Protein AF-A0A2S2R3N8-F1 (afdb_monomer_lite)

Structure (mmCIF, N/CA/C/O backbone):
data_AF-A0A2S2R3N8-F1
#
_entry.id   AF-A0A2S2R3N8-F1
#
loop_
_atom_site.group_PDB
_atom_site.id
_atom_site.type_symbol
_atom_site.label_atom_id
_atom_site.label_alt_id
_atom_site.label_comp_id
_atom_site.label_asym_id
_atom_site.label_entity_id
_atom_site.label_seq_id
_atom_site.pdbx_PDB_ins_code
_atom_site.Cartn_x
_atom_site.Cartn_y
_atom_site.Cartn_z
_atom_site.occupancy
_atom_site.B_iso_or_equiv
_atom_site.auth_seq_id
_atom_site.auth_comp_id
_atom_site.auth_asym_id
_atom_site.auth_atom_id
_atom_site.pdbx_PDB_model_num
ATOM 1 N N . MET A 1 1 ? 47.498 2.478 -41.833 1.00 40.84 1 MET A N 1
ATOM 2 C CA . MET A 1 1 ? 46.882 2.806 -40.529 1.00 40.84 1 MET A CA 1
ATOM 3 C C . MET A 1 1 ? 45.396 3.001 -40.774 1.00 40.84 1 MET A C 1
ATOM 5 O O . MET A 1 1 ? 45.049 3.890 -41.535 1.00 40.84 1 MET A O 1
ATOM 9 N N . VAL A 1 2 ? 44.546 2.113 -40.254 1.00 35.62 2 VAL A N 1
ATOM 10 C CA . VAL A 1 2 ? 43.085 2.161 -40.440 1.00 35.62 2 VAL A CA 1
ATOM 11 C C . VAL A 1 2 ? 42.483 2.831 -39.207 1.00 35.62 2 VAL A C 1
ATOM 13 O O . VAL A 1 2 ? 42.719 2.369 -38.094 1.00 35.62 2 VAL A O 1
ATOM 16 N N . ALA A 1 3 ? 41.765 3.937 -39.403 1.00 40.22 3 ALA A N 1
ATOM 17 C CA . ALA A 1 3 ? 41.044 4.634 -38.345 1.00 40.22 3 ALA A CA 1
ATOM 18 C C . ALA A 1 3 ? 39.684 3.957 -38.132 1.00 40.22 3 ALA A C 1
ATOM 20 O O . ALA A 1 3 ? 38.820 3.986 -39.007 1.00 40.22 3 ALA A O 1
ATOM 21 N N . THR A 1 4 ? 39.508 3.322 -36.978 1.00 41.56 4 THR A N 1
ATOM 22 C CA . THR A 1 4 ? 38.240 2.726 -36.557 1.00 41.56 4 THR A CA 1
ATOM 23 C C . THR A 1 4 ? 37.321 3.840 -36.056 1.00 41.56 4 THR A C 1
ATOM 25 O O . THR A 1 4 ? 37.614 4.482 -35.049 1.00 41.56 4 THR A O 1
ATOM 28 N N . VAL A 1 5 ? 36.221 4.093 -36.765 1.00 47.22 5 VAL A N 1
ATOM 29 C CA . VAL A 1 5 ? 35.179 5.035 -36.335 1.00 47.22 5 VAL A CA 1
ATOM 30 C C . VAL A 1 5 ? 34.294 4.329 -35.309 1.00 47.22 5 VAL A C 1
ATOM 32 O O . VAL A 1 5 ? 33.669 3.315 -35.613 1.00 47.22 5 VAL A O 1
ATOM 35 N N . VAL A 1 6 ? 34.264 4.849 -34.084 1.00 45.28 6 VAL A N 1
ATOM 36 C CA . VAL A 1 6 ? 33.329 4.430 -33.032 1.00 45.28 6 VAL A CA 1
ATOM 37 C C . VAL A 1 6 ? 31.986 5.118 -33.296 1.00 45.28 6 VAL A C 1
ATOM 39 O O . VAL A 1 6 ? 31.979 6.339 -33.455 1.00 45.28 6 VAL A O 1
ATOM 42 N N . PRO A 1 7 ? 30.846 4.406 -33.329 1.00 40.88 7 PRO A N 1
ATOM 43 C CA . PRO A 1 7 ? 29.555 5.065 -33.386 1.00 40.88 7 PRO A CA 1
ATOM 44 C C . PRO A 1 7 ? 29.219 5.606 -31.992 1.00 40.88 7 PRO A C 1
ATOM 46 O O . PRO A 1 7 ? 28.995 4.855 -31.043 1.00 40.88 7 PRO A O 1
ATOM 49 N N . SER A 1 8 ? 29.209 6.930 -31.866 1.00 44.44 8 SER A N 1
ATOM 50 C CA . SER A 1 8 ? 28.618 7.646 -30.738 1.00 44.44 8 SER A CA 1
ATOM 51 C C . SER A 1 8 ? 27.109 7.401 -30.735 1.00 44.44 8 SER A C 1
ATOM 53 O O . SER A 1 8 ? 26.380 7.945 -31.559 1.00 44.44 8 SER A O 1
ATOM 55 N N . SER A 1 9 ? 26.664 6.530 -29.830 1.00 48.78 9 SER A N 1
ATOM 56 C CA . SER A 1 9 ? 25.255 6.238 -29.573 1.00 48.78 9 SER A CA 1
ATOM 57 C C . SER A 1 9 ? 24.564 7.482 -29.011 1.00 48.78 9 SER A C 1
ATOM 59 O O . SER A 1 9 ? 24.896 7.929 -27.913 1.00 48.78 9 SER A O 1
ATOM 61 N N . ASP A 1 10 ? 23.593 8.013 -29.754 1.00 49.62 10 ASP A N 1
ATOM 62 C CA . ASP A 1 10 ? 22.665 9.061 -29.326 1.00 49.62 10 ASP A CA 1
ATOM 63 C C . ASP A 1 10 ? 21.850 8.592 -28.107 1.00 49.62 10 ASP A C 1
ATOM 65 O O . ASP A 1 10 ? 20.784 7.989 -28.215 1.00 49.62 10 ASP A O 1
ATOM 69 N N . ALA A 1 11 ? 22.367 8.861 -26.909 1.00 48.12 11 ALA A N 1
ATOM 70 C CA . ALA A 1 11 ? 21.685 8.616 -25.637 1.00 48.12 11 ALA A CA 1
ATOM 71 C C . ALA A 1 11 ? 20.620 9.688 -25.309 1.00 48.12 11 ALA A C 1
ATOM 73 O O . ALA A 1 11 ? 19.977 9.629 -24.262 1.00 48.12 11 ALA A O 1
ATOM 74 N N . SER A 1 12 ? 20.427 10.679 -26.185 1.00 44.00 12 SER A N 1
ATOM 75 C CA . SER A 1 12 ? 19.536 11.826 -25.965 1.00 44.00 12 SER A CA 1
ATOM 76 C C . SER A 1 12 ? 18.064 11.530 -26.291 1.00 44.00 12 SER A C 1
ATOM 78 O O . SER A 1 12 ? 17.176 12.134 -25.694 1.00 44.00 12 SER A O 1
ATOM 80 N N . ALA A 1 13 ? 17.783 10.555 -27.163 1.00 45.00 13 ALA A N 1
ATOM 81 C CA . ALA A 1 13 ? 16.417 10.217 -27.580 1.00 45.00 13 ALA A CA 1
ATOM 82 C C . ALA A 1 13 ? 15.616 9.444 -26.510 1.00 45.00 13 ALA A C 1
ATOM 84 O O . ALA A 1 13 ? 14.389 9.504 -26.485 1.00 45.00 13 ALA A O 1
ATOM 85 N N . GLY A 1 14 ? 16.295 8.744 -25.594 1.00 42.03 14 GLY A N 1
ATOM 86 C CA . GLY A 1 14 ? 15.646 7.926 -24.560 1.00 42.03 14 GLY A CA 1
ATOM 87 C C . GLY A 1 14 ? 15.110 8.712 -23.357 1.00 42.03 14 GLY A C 1
ATOM 88 O O . GLY A 1 14 ? 14.276 8.200 -22.617 1.00 42.03 14 GLY A O 1
ATOM 89 N N . LEU A 1 15 ? 15.564 9.954 -23.159 1.00 42.28 15 LEU A N 1
ATOM 90 C CA . LEU A 1 15 ? 15.164 10.787 -22.017 1.00 42.28 15 LEU A CA 1
ATOM 91 C C . LEU A 1 15 ? 13.841 11.533 -22.256 1.00 42.28 15 LEU A C 1
ATOM 93 O O . LEU A 1 15 ? 13.132 11.821 -21.294 1.00 42.28 15 LEU A O 1
ATOM 97 N N . SER A 1 16 ? 13.469 11.790 -23.517 1.00 43.00 16 SER A N 1
ATOM 98 C CA . SER A 1 16 ? 12.209 12.471 -23.861 1.00 43.00 16 SER A CA 1
ATOM 99 C C . SER A 1 16 ? 10.983 11.582 -23.622 1.00 43.00 16 SER A C 1
ATOM 101 O O . SER A 1 16 ? 9.962 12.053 -23.132 1.00 43.00 16 SER A O 1
ATOM 103 N N . ALA A 1 17 ? 11.0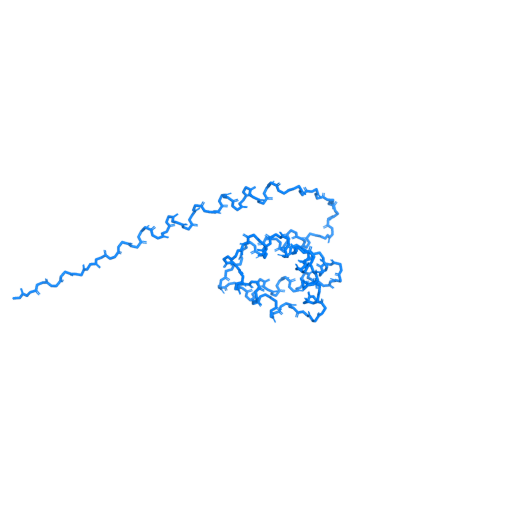99 10.273 -23.871 1.00 47.19 17 ALA A N 1
ATOM 104 C CA . ALA A 1 17 ? 9.989 9.324 -23.730 1.00 47.19 17 ALA A CA 1
ATOM 105 C C . ALA A 1 17 ? 9.571 9.060 -22.266 1.00 47.19 17 ALA A C 1
ATOM 107 O O . ALA A 1 17 ? 8.472 8.573 -22.009 1.00 47.19 17 ALA A O 1
ATOM 108 N N . CYS A 1 18 ? 10.428 9.390 -21.294 1.00 46.69 18 CYS A N 1
ATOM 109 C CA . CYS A 1 18 ? 10.130 9.239 -19.866 1.00 46.69 18 CYS A CA 1
ATOM 110 C C . CYS A 1 18 ? 9.439 10.473 -19.261 1.00 46.69 18 CYS A C 1
ATOM 112 O O . CYS A 1 18 ? 8.832 10.367 -18.196 1.00 46.69 18 CYS A O 1
ATOM 114 N N . ALA A 1 19 ? 9.528 11.635 -19.919 1.00 46.72 19 ALA A N 1
ATOM 115 C CA . ALA A 1 19 ? 8.946 12.886 -19.434 1.00 46.72 19 ALA A CA 1
ATOM 116 C C . ALA A 1 19 ? 7.451 13.025 -19.785 1.00 46.72 19 ALA A C 1
ATOM 118 O O . ALA A 1 19 ? 6.699 13.651 -19.040 1.00 46.72 19 ALA A O 1
ATOM 119 N N . GLU A 1 20 ? 6.993 12.389 -20.867 1.00 48.88 20 GLU A N 1
ATOM 120 C CA . GLU A 1 20 ? 5.655 12.607 -21.444 1.00 48.88 20 GLU A CA 1
ATOM 121 C C . GLU A 1 20 ? 4.481 11.978 -20.665 1.00 48.88 20 GLU A C 1
ATOM 123 O O . GLU A 1 20 ? 3.327 12.197 -21.021 1.00 48.88 20 GLU A O 1
ATOM 128 N N . ASN A 1 21 ? 4.718 11.235 -19.577 1.00 54.69 21 ASN A N 1
ATOM 129 C CA . ASN A 1 21 ? 3.638 10.558 -18.833 1.00 54.69 21 ASN A CA 1
ATOM 130 C C . ASN A 1 21 ? 3.431 11.058 -17.391 1.00 54.69 21 ASN A C 1
ATOM 132 O O . ASN A 1 21 ? 2.555 10.577 -16.664 1.00 54.69 21 ASN A O 1
ATOM 136 N N . VAL A 1 22 ? 4.224 12.033 -16.943 1.00 58.88 22 VAL A N 1
ATOM 137 C CA . VAL A 1 22 ? 4.041 12.622 -15.607 1.00 58.88 22 VAL A CA 1
ATOM 138 C C . VAL A 1 22 ? 2.756 13.447 -15.576 1.00 58.88 22 VAL A C 1
ATOM 140 O O . VAL A 1 22 ? 1.962 13.330 -14.645 1.00 58.88 22 VAL A O 1
ATOM 143 N N . GLU A 1 23 ? 2.500 14.207 -16.638 1.00 53.56 23 GLU A N 1
ATOM 144 C CA . GLU A 1 23 ? 1.338 15.086 -16.745 1.00 53.56 23 GLU A CA 1
ATOM 145 C C . GLU A 1 23 ? 0.026 14.293 -16.804 1.00 53.56 23 GLU A C 1
ATOM 147 O O . GLU A 1 23 ? -0.884 14.561 -16.024 1.00 53.56 23 GLU A O 1
ATOM 152 N N . GLY A 1 24 ? -0.026 13.210 -17.589 1.00 58.53 24 GLY A N 1
ATOM 153 C CA . GLY A 1 24 ? -1.179 12.301 -17.619 1.00 58.53 24 GLY A CA 1
ATOM 154 C C . GLY A 1 24 ? -1.456 11.622 -16.271 1.00 58.53 24 GLY A C 1
ATOM 155 O O . GLY A 1 24 ? -2.614 11.450 -15.881 1.00 58.53 24 GLY A O 1
ATOM 156 N N . THR A 1 25 ? -0.404 11.301 -15.513 1.00 56.06 25 THR A N 1
ATOM 157 C CA . THR A 1 25 ? -0.531 10.734 -14.162 1.00 56.06 25 THR A CA 1
ATOM 158 C C . THR A 1 25 ? -1.089 11.765 -13.175 1.00 56.06 25 THR A C 1
ATOM 160 O O . THR A 1 25 ? -2.003 11.446 -12.414 1.00 56.06 25 THR A O 1
ATOM 163 N N . ILE A 1 26 ? -0.603 13.011 -13.219 1.00 59.22 26 ILE A N 1
ATOM 164 C CA . ILE A 1 26 ? -1.093 14.114 -12.377 1.00 59.22 26 ILE A CA 1
ATOM 165 C C . ILE A 1 26 ? -2.552 14.434 -12.714 1.00 59.22 26 ILE A C 1
ATOM 167 O O . ILE A 1 26 ? -3.389 14.482 -11.815 1.00 59.22 26 ILE A O 1
ATOM 171 N N . THR A 1 27 ? -2.899 14.575 -13.995 1.00 55.00 27 THR A N 1
ATOM 172 C CA . THR A 1 27 ? -4.281 14.832 -14.423 1.00 55.00 27 THR A CA 1
ATOM 173 C C . THR A 1 27 ? -5.216 13.696 -14.005 1.00 55.00 27 THR A C 1
ATOM 175 O O . THR A 1 27 ? -6.318 13.953 -13.522 1.00 55.00 27 THR A O 1
ATOM 178 N N . SER A 1 28 ? -4.772 12.438 -14.103 1.00 57.81 28 SER A N 1
ATOM 179 C CA . SER A 1 28 ? -5.573 11.292 -13.663 1.00 57.81 28 SER A CA 1
ATOM 180 C C . SER A 1 28 ? -5.748 11.218 -12.142 1.00 57.81 28 SER A C 1
ATOM 182 O O . SER A 1 28 ? -6.759 10.671 -11.698 1.00 57.81 28 SER A O 1
ATOM 184 N N . LEU A 1 29 ? -4.793 11.720 -11.353 1.00 54.78 29 LEU A N 1
ATOM 185 C CA . LEU A 1 29 ? -4.907 11.827 -9.894 1.00 54.78 29 LEU A CA 1
ATOM 186 C C . LEU A 1 29 ? -5.874 12.951 -9.496 1.00 54.78 29 LEU A C 1
ATOM 188 O O . LEU A 1 29 ? -6.701 12.756 -8.610 1.00 54.78 29 LEU A O 1
ATOM 192 N N . MET A 1 30 ? -5.818 14.087 -10.196 1.00 60.12 30 MET A N 1
ATOM 193 C CA . MET A 1 30 ? -6.672 15.259 -9.960 1.00 60.12 30 MET A CA 1
ATOM 194 C C . MET A 1 30 ? -8.133 15.048 -10.394 1.00 60.12 30 MET A C 1
ATOM 196 O O . MET A 1 30 ? -9.027 15.710 -9.878 1.00 60.12 30 MET A O 1
ATOM 200 N N . ALA A 1 31 ? -8.392 14.126 -11.327 1.00 65.06 31 ALA A N 1
ATOM 201 C CA . ALA A 1 31 ? -9.737 13.798 -11.810 1.00 65.06 31 ALA A CA 1
ATOM 202 C C . ALA A 1 31 ? -10.533 12.865 -10.875 1.00 65.06 31 ALA A C 1
ATOM 204 O O . ALA A 1 31 ? -11.697 12.559 -11.143 1.00 65.06 31 ALA A O 1
ATOM 205 N N . LEU A 1 32 ? -9.922 12.369 -9.795 1.00 53.88 32 LEU A N 1
ATOM 206 C CA . LEU A 1 32 ? -10.610 11.527 -8.822 1.00 53.88 32 LEU A CA 1
ATOM 207 C C . LEU A 1 32 ? -11.426 12.407 -7.862 1.00 53.88 32 LEU A C 1
ATOM 209 O O . LEU A 1 32 ? -10.873 13.354 -7.304 1.00 53.88 32 LEU A O 1
ATOM 213 N N . PRO A 1 33 ? -12.715 12.102 -7.619 1.00 44.72 33 PRO A N 1
ATO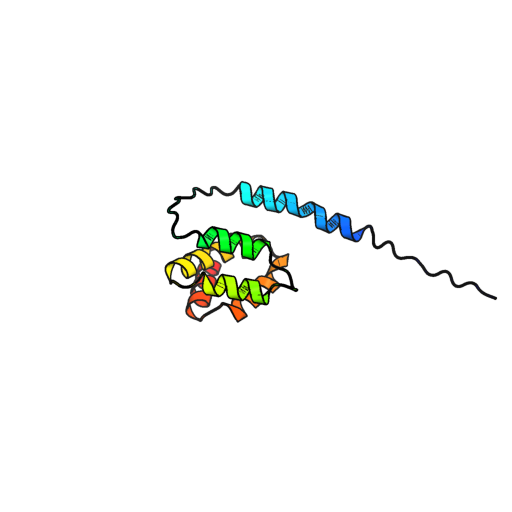M 214 C CA . PRO A 1 33 ? -13.512 12.822 -6.636 1.00 44.72 33 PRO A CA 1
ATOM 215 C C . PRO A 1 33 ? -12.997 12.474 -5.236 1.00 44.72 33 PRO A C 1
ATOM 217 O O . PRO A 1 33 ? -13.427 11.507 -4.611 1.00 44.72 33 PRO A O 1
ATOM 220 N N . PHE A 1 34 ? -12.026 13.248 -4.763 1.00 49.09 34 PHE A N 1
ATOM 221 C CA . PHE A 1 34 ? -11.529 13.186 -3.401 1.00 49.09 34 PHE A CA 1
ATOM 222 C C . PHE A 1 34 ? -12.255 14.267 -2.606 1.00 49.09 34 PHE A C 1
ATOM 224 O O . PHE A 1 34 ? -11.980 15.452 -2.761 1.00 49.09 34 PHE A O 1
ATOM 231 N N . THR A 1 35 ? -13.220 13.876 -1.780 1.00 47.22 35 THR A N 1
ATOM 232 C CA . THR A 1 35 ? -13.766 14.746 -0.733 1.00 47.22 35 THR A CA 1
ATOM 233 C C . THR A 1 35 ? -12.970 14.474 0.539 1.00 47.22 35 THR A C 1
ATOM 235 O O . THR A 1 35 ? -13.217 13.450 1.183 1.00 47.22 35 THR A O 1
ATOM 238 N N . PRO A 1 36 ? -11.999 15.327 0.916 1.00 47.25 36 PRO A N 1
ATOM 239 C CA . PRO A 1 36 ? -11.255 15.129 2.142 1.00 47.25 36 PRO A CA 1
ATOM 240 C C . PRO A 1 36 ? -12.158 15.545 3.303 1.00 47.25 36 PRO A C 1
ATOM 242 O O . PRO A 1 36 ? -12.303 16.728 3.609 1.00 47.25 36 PRO A O 1
ATOM 245 N N . THR A 1 37 ? -12.790 14.576 3.959 1.00 47.50 37 THR A N 1
ATOM 246 C CA . THR A 1 37 ? -13.394 14.777 5.280 1.00 47.50 37 THR A CA 1
ATOM 247 C C . THR A 1 37 ? -12.254 14.909 6.285 1.00 47.50 37 THR A C 1
ATOM 249 O O . THR A 1 37 ? -11.746 13.922 6.810 1.00 47.50 37 THR A O 1
ATOM 252 N N . LYS A 1 38 ? -11.762 16.139 6.441 1.00 46.59 38 LYS A N 1
ATOM 253 C CA . LYS A 1 38 ? -10.526 16.457 7.154 1.00 46.59 38 LYS A CA 1
ATOM 254 C C . LYS A 1 38 ? -10.777 16.524 8.664 1.00 46.59 38 LYS A C 1
ATOM 256 O O . LYS A 1 38 ? -11.323 17.508 9.154 1.00 46.59 38 LYS A O 1
ATOM 261 N N . THR A 1 39 ? -10.321 15.515 9.399 1.00 45.00 39 THR A N 1
ATOM 262 C CA . THR A 1 39 ? -9.895 15.663 10.799 1.00 45.00 39 THR A CA 1
ATOM 263 C C . THR A 1 39 ? -8.357 15.665 10.839 1.00 45.00 39 THR A C 1
ATOM 265 O O . THR A 1 39 ? -7.739 14.827 10.183 1.00 45.00 39 THR A O 1
ATOM 268 N N . PRO A 1 40 ? -7.700 16.601 11.555 1.00 47.00 40 PRO A N 1
ATOM 269 C CA . PRO A 1 40 ? -6.241 16.794 11.490 1.00 47.00 40 PRO A CA 1
ATOM 270 C C . PRO A 1 40 ? -5.383 15.633 12.019 1.00 47.00 40 PRO A C 1
ATOM 272 O O . PRO A 1 40 ? -4.173 15.635 11.807 1.00 47.00 40 PRO A O 1
ATOM 275 N N . GLU A 1 41 ? -5.968 14.666 12.729 1.00 52.94 41 GLU A N 1
ATOM 276 C CA . GLU A 1 41 ? -5.209 13.624 13.433 1.00 52.94 41 GLU A CA 1
ATOM 277 C C . GLU A 1 41 ? -4.803 12.433 12.561 1.00 52.94 41 GLU A C 1
ATOM 279 O O . GLU A 1 41 ? -3.933 11.670 12.980 1.00 52.94 41 GLU A O 1
ATOM 284 N N . ASP A 1 42 ? -5.351 12.281 11.347 1.00 62.41 42 ASP A N 1
ATOM 285 C CA . ASP A 1 42 ? -5.083 11.076 10.560 1.00 62.41 42 ASP A CA 1
ATOM 286 C C . ASP A 1 42 ? -4.749 11.288 9.080 1.00 62.41 42 ASP A C 1
ATOM 288 O O . ASP A 1 42 ? -5.324 10.699 8.168 1.00 62.41 42 ASP A O 1
ATOM 292 N N . ASP A 1 43 ? -3.716 12.095 8.845 1.00 84.19 43 ASP A N 1
ATOM 293 C CA . ASP A 1 43 ? -3.132 12.345 7.521 1.00 84.19 43 ASP A CA 1
ATOM 294 C C . ASP A 1 43 ? -2.323 11.152 6.945 1.00 84.19 43 ASP A C 1
ATOM 296 O O . ASP A 1 43 ? -1.432 11.290 6.105 1.00 84.19 43 ASP A O 1
ATOM 300 N N . TYR A 1 44 ? -2.560 9.933 7.435 1.00 86.88 44 TYR A N 1
ATOM 301 C CA . TYR A 1 44 ? -1.827 8.747 6.984 1.00 86.88 44 TYR A CA 1
ATOM 302 C C . TYR A 1 44 ? -2.076 8.455 5.497 1.00 86.88 44 TYR A C 1
ATOM 304 O O . TYR A 1 44 ? -1.162 8.014 4.802 1.00 86.88 44 TYR A O 1
ATOM 312 N N . ALA A 1 45 ? -3.292 8.719 5.009 1.00 87.69 45 ALA A N 1
ATOM 313 C CA . ALA A 1 45 ? -3.683 8.479 3.627 1.00 87.69 45 ALA A CA 1
ATOM 314 C C . ALA A 1 45 ? -2.848 9.326 2.657 1.00 87.69 45 ALA A C 1
ATOM 316 O O . ALA A 1 45 ? -2.240 8.780 1.735 1.00 87.69 45 ALA A O 1
ATOM 317 N N . GLU A 1 46 ? -2.746 10.636 2.906 1.00 88.94 46 GLU A N 1
ATOM 318 C CA . GLU A 1 46 ? -1.933 11.554 2.100 1.00 88.94 46 GLU A CA 1
ATOM 319 C C . GLU A 1 46 ? -0.456 11.146 2.137 1.00 88.94 46 GLU A C 1
ATOM 321 O O . GLU A 1 46 ? 0.188 11.005 1.095 1.00 88.94 46 GLU A O 1
ATOM 326 N N . LYS A 1 47 ? 0.070 10.833 3.328 1.00 91.81 47 LYS A N 1
ATOM 327 C CA . LYS A 1 47 ? 1.461 10.384 3.502 1.00 91.81 47 LYS A CA 1
ATOM 328 C C . LYS A 1 47 ? 1.768 9.099 2.739 1.00 91.81 47 LYS A C 1
ATOM 330 O O . LYS A 1 47 ? 2.849 8.984 2.152 1.00 91.81 47 LYS A O 1
ATOM 335 N N . ILE A 1 48 ? 0.842 8.138 2.715 1.00 90.69 48 ILE A N 1
ATOM 336 C CA . ILE A 1 48 ? 0.986 6.912 1.924 1.00 90.69 48 ILE A CA 1
ATOM 337 C C . ILE A 1 48 ? 0.956 7.238 0.429 1.00 90.69 48 ILE A C 1
ATOM 339 O O . ILE A 1 48 ? 1.828 6.760 -0.293 1.00 90.69 48 ILE A O 1
ATOM 343 N N . ILE A 1 49 ? 0.022 8.073 -0.036 1.00 88.25 49 ILE A N 1
ATOM 344 C CA . ILE A 1 49 ? -0.092 8.466 -1.452 1.00 88.25 49 ILE A CA 1
ATOM 345 C C . ILE A 1 49 ? 1.202 9.130 -1.939 1.00 88.25 49 ILE A C 1
ATOM 347 O O . ILE A 1 49 ? 1.777 8.715 -2.950 1.00 88.25 49 ILE A O 1
ATOM 351 N N . ILE A 1 50 ? 1.716 10.107 -1.188 1.00 88.69 50 ILE A N 1
ATOM 352 C CA . ILE A 1 50 ? 2.989 10.775 -1.492 1.00 88.69 50 ILE A CA 1
ATOM 353 C C . ILE A 1 50 ? 4.129 9.753 -1.500 1.00 88.69 50 ILE A C 1
ATOM 355 O O . ILE A 1 50 ? 4.947 9.716 -2.420 1.00 88.69 50 ILE A O 1
ATOM 359 N N . THR A 1 51 ? 4.174 8.873 -0.499 1.00 89.88 51 THR A N 1
ATOM 360 C CA . THR A 1 51 ? 5.228 7.862 -0.388 1.00 89.88 51 THR A CA 1
ATOM 361 C C . THR A 1 51 ? 5.241 6.897 -1.569 1.00 89.88 51 THR A C 1
ATOM 363 O O . THR A 1 51 ? 6.316 6.616 -2.098 1.00 89.88 51 THR A O 1
ATOM 366 N N . MET A 1 52 ? 4.069 6.431 -2.000 1.00 86.25 52 MET A N 1
ATOM 367 C CA . MET A 1 52 ? 3.902 5.539 -3.149 1.00 86.25 52 MET A CA 1
ATOM 368 C C . MET A 1 52 ? 4.281 6.219 -4.469 1.00 86.25 52 MET A C 1
ATOM 370 O O . MET A 1 52 ? 4.847 5.574 -5.349 1.00 86.25 52 MET A O 1
ATOM 374 N N . THR A 1 53 ? 4.020 7.523 -4.589 1.00 83.75 53 THR A N 1
ATOM 375 C CA . THR A 1 53 ? 4.366 8.329 -5.772 1.00 83.75 53 THR A CA 1
ATOM 376 C C . THR A 1 53 ? 5.876 8.551 -5.892 1.00 83.75 53 THR A C 1
ATOM 378 O O . THR A 1 53 ? 6.414 8.608 -6.993 1.00 83.75 53 THR A O 1
ATOM 381 N N . CYS A 1 54 ? 6.588 8.625 -4.765 1.00 85.00 54 CYS A N 1
ATOM 382 C CA . CYS A 1 54 ? 8.033 8.866 -4.719 1.00 85.00 54 CYS A CA 1
ATOM 383 C C . CYS A 1 54 ? 8.885 7.587 -4.583 1.00 85.00 54 CYS A C 1
ATOM 385 O O . CYS A 1 54 ? 10.029 7.664 -4.114 1.00 85.00 54 CYS A O 1
ATOM 387 N N . LEU A 1 55 ? 8.344 6.411 -4.926 1.00 85.56 55 LEU A N 1
ATOM 388 C CA . LEU A 1 55 ? 9.093 5.153 -4.882 1.00 85.56 55 LEU A CA 1
ATOM 389 C C . LEU A 1 55 ? 10.197 5.133 -5.945 1.00 85.56 55 LEU A C 1
ATOM 391 O O . LEU A 1 55 ? 9.954 5.363 -7.125 1.00 85.56 55 LEU A O 1
ATOM 395 N N . HIS A 1 56 ? 11.413 4.814 -5.512 1.00 84.75 56 HIS A N 1
ATOM 396 C CA . HIS A 1 56 ? 12.579 4.649 -6.370 1.00 84.75 56 HIS A CA 1
ATOM 397 C C . HIS A 1 56 ? 13.474 3.535 -5.813 1.00 84.75 56 HIS A C 1
ATOM 399 O O . HIS A 1 56 ? 13.531 3.345 -4.598 1.00 84.75 56 HIS A O 1
ATOM 405 N N . GLU A 1 57 ? 14.226 2.828 -6.661 1.00 83.19 57 GLU A N 1
ATOM 406 C CA . GLU A 1 57 ? 15.084 1.702 -6.235 1.00 83.19 57 GLU A CA 1
ATOM 407 C C . GLU A 1 57 ? 16.016 2.068 -5.069 1.00 83.19 57 GLU A C 1
ATOM 409 O O . GLU A 1 57 ? 16.152 1.323 -4.102 1.00 83.19 57 GLU A O 1
ATOM 414 N N . LEU A 1 58 ? 16.588 3.273 -5.109 1.00 88.38 58 LEU A N 1
ATOM 415 C CA . LEU A 1 58 ? 17.512 3.770 -4.083 1.00 88.38 58 LEU A CA 1
ATOM 416 C C . LEU A 1 58 ? 16.851 4.043 -2.721 1.00 88.38 58 LEU A C 1
ATOM 418 O O . LEU A 1 58 ? 17.539 4.059 -1.704 1.00 88.38 58 LEU A O 1
ATOM 422 N N . ASN A 1 59 ? 15.536 4.286 -2.679 1.00 87.31 59 ASN A N 1
ATOM 423 C CA . ASN A 1 59 ? 14.822 4.679 -1.457 1.00 87.31 59 ASN A CA 1
ATOM 424 C C . ASN A 1 59 ? 13.764 3.657 -1.000 1.00 87.31 59 ASN A C 1
ATOM 426 O O . ASN A 1 59 ? 13.158 3.832 0.062 1.00 87.31 59 ASN A O 1
ATOM 430 N N . VAL A 1 60 ? 13.572 2.580 -1.770 1.00 88.94 60 VAL A N 1
ATOM 431 C CA . VAL A 1 60 ? 12.429 1.666 -1.660 1.00 88.94 60 VAL A CA 1
ATOM 432 C C . VAL A 1 60 ? 12.270 1.086 -0.255 1.00 88.94 60 VAL A C 1
ATOM 434 O O . VAL A 1 60 ? 11.181 1.11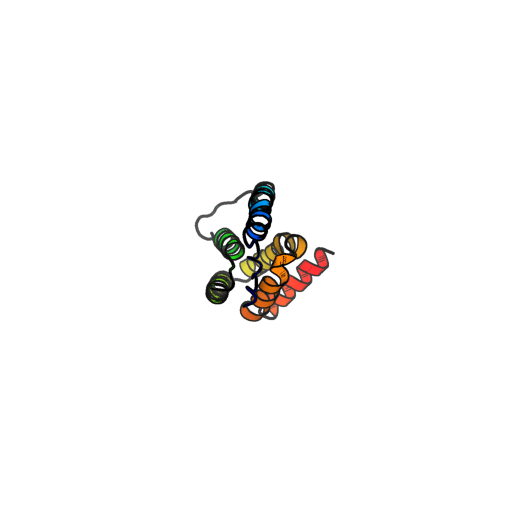6 0.312 1.00 88.94 60 VAL A O 1
ATOM 437 N N . ARG A 1 61 ? 13.369 0.654 0.374 1.00 91.25 61 ARG A N 1
ATOM 438 C CA . ARG A 1 61 ? 13.344 0.055 1.716 1.00 91.25 61 ARG A CA 1
ATOM 439 C C . ARG A 1 61 ? 12.875 1.044 2.786 1.00 91.25 61 ARG A C 1
ATOM 441 O O . ARG A 1 61 ? 12.061 0.690 3.636 1.00 91.25 61 ARG A O 1
ATOM 448 N N . GLY A 1 62 ? 13.363 2.284 2.736 1.00 92.50 62 GLY A N 1
ATOM 449 C CA . GLY A 1 62 ? 12.963 3.332 3.678 1.00 92.50 62 GLY A CA 1
ATOM 450 C C . GLY A 1 62 ? 11.494 3.718 3.508 1.00 92.50 62 GLY A C 1
ATOM 451 O O . GLY A 1 62 ? 10.769 3.862 4.491 1.00 92.50 62 GLY A O 1
ATOM 452 N N . LYS A 1 63 ? 11.027 3.807 2.258 1.00 92.38 63 LYS A N 1
ATOM 453 C CA . LYS A 1 63 ? 9.621 4.087 1.946 1.00 92.38 63 LYS A CA 1
ATOM 454 C C . LYS A 1 63 ? 8.693 2.947 2.377 1.00 92.38 63 LYS A C 1
ATOM 456 O O . LYS A 1 63 ? 7.649 3.215 2.961 1.00 92.38 63 LYS A O 1
ATOM 461 N N . PHE A 1 64 ? 9.092 1.690 2.191 1.00 93.88 64 PHE A N 1
ATOM 462 C CA . PHE A 1 64 ? 8.321 0.536 2.666 1.00 93.88 64 PHE A CA 1
ATOM 463 C C . PHE A 1 64 ? 8.213 0.507 4.189 1.00 93.88 64 PHE A C 1
ATOM 465 O O . PHE A 1 64 ? 7.129 0.274 4.722 1.00 93.88 64 PHE A O 1
ATOM 472 N N . GLN A 1 65 ? 9.303 0.808 4.901 1.00 94.00 65 GLN A N 1
ATOM 473 C CA . GLN A 1 65 ? 9.260 0.932 6.356 1.00 94.00 65 GLN A CA 1
ATOM 474 C C . GLN A 1 65 ? 8.317 2.056 6.801 1.00 94.00 65 GLN A C 1
ATOM 476 O O . GLN A 1 65 ? 7.555 1.877 7.749 1.00 94.00 65 GLN A O 1
ATOM 481 N N . HIS A 1 66 ? 8.335 3.195 6.106 1.00 93.69 66 HIS A N 1
ATOM 482 C CA . HIS A 1 66 ? 7.431 4.302 6.398 1.00 93.69 66 HIS A CA 1
ATOM 483 C C . HIS A 1 66 ? 5.960 3.900 6.220 1.00 93.69 66 HIS A C 1
ATOM 485 O O . HIS A 1 66 ? 5.167 4.112 7.133 1.00 93.69 66 HIS A O 1
ATOM 491 N N . ILE A 1 67 ? 5.615 3.241 5.106 1.00 93.06 67 ILE A N 1
ATOM 492 C CA . ILE A 1 67 ? 4.262 2.707 4.875 1.00 93.06 67 ILE A CA 1
ATOM 493 C C . ILE A 1 67 ? 3.878 1.736 5.995 1.00 93.06 67 ILE A C 1
ATOM 495 O O . ILE A 1 67 ? 2.819 1.888 6.595 1.00 93.06 67 ILE A O 1
ATOM 499 N N . LYS A 1 68 ? 4.750 0.778 6.333 1.00 92.75 68 LYS A N 1
ATOM 500 C CA . LYS A 1 68 ? 4.489 -0.206 7.394 1.00 92.75 68 LYS A CA 1
ATOM 501 C C . LYS A 1 68 ? 4.155 0.452 8.732 1.00 92.75 68 LYS A C 1
ATOM 503 O O . LYS A 1 68 ? 3.231 0.016 9.407 1.00 92.75 68 LYS A O 1
ATOM 508 N N . ASN A 1 69 ? 4.869 1.517 9.091 1.00 93.00 69 ASN A N 1
ATOM 509 C CA . ASN A 1 69 ? 4.628 2.253 10.331 1.00 93.00 69 ASN A CA 1
ATOM 510 C C . ASN A 1 69 ? 3.291 3.018 10.320 1.00 93.00 69 ASN A C 1
ATOM 512 O O . ASN A 1 69 ? 2.700 3.223 11.378 1.00 93.00 69 ASN A O 1
ATOM 516 N N . LEU A 1 70 ? 2.815 3.448 9.147 1.00 92.62 70 LEU A N 1
ATOM 517 C CA . LEU A 1 70 ? 1.523 4.125 8.998 1.00 92.62 70 LEU A CA 1
ATOM 518 C C . LEU A 1 70 ? 0.341 3.147 9.033 1.00 92.62 70 LEU A C 1
ATOM 520 O O . LEU A 1 70 ? -0.735 3.518 9.502 1.00 92.62 70 LEU A O 1
ATOM 524 N N . LEU A 1 71 ? 0.546 1.901 8.594 1.00 91.94 71 LEU A N 1
ATOM 525 C CA . LEU A 1 71 ? -0.429 0.805 8.645 1.00 91.94 71 LEU A CA 1
ATOM 526 C C . LEU A 1 71 ? -0.470 0.142 10.030 1.00 91.94 71 LEU A C 1
ATOM 528 O O . LEU A 1 71 ? -0.333 -1.070 10.166 1.00 91.94 71 LEU A O 1
ATOM 532 N N . ASN A 1 72 ? -0.637 0.947 11.074 1.00 88.94 72 ASN A N 1
ATOM 533 C CA . ASN A 1 72 ? -0.601 0.506 12.470 1.00 88.94 72 ASN A CA 1
ATOM 534 C C . ASN A 1 72 ? -1.976 0.114 13.044 1.00 88.94 72 ASN A C 1
ATOM 536 O O . ASN A 1 72 ? -2.062 -0.259 14.211 1.00 88.94 72 ASN A O 1
ATOM 540 N N . SER A 1 73 ? -3.043 0.184 12.246 1.00 89.44 73 SER A N 1
ATOM 541 C CA . SER A 1 73 ? -4.394 -0.197 12.656 1.00 89.44 73 SER A CA 1
ATOM 542 C C . SER A 1 73 ? -5.117 -0.978 11.561 1.00 89.44 73 SER A C 1
ATOM 544 O O . SER A 1 73 ? -4.792 -0.881 10.374 1.00 89.44 73 SER A O 1
ATOM 546 N N . HIS A 1 74 ? -6.126 -1.746 11.972 1.00 88.75 74 HIS A N 1
ATOM 547 C CA . HIS A 1 74 ? -6.972 -2.519 11.067 1.00 88.75 74 HIS A CA 1
ATOM 548 C C . HIS A 1 74 ? -7.634 -1.633 10.002 1.00 88.75 74 HIS A C 1
ATOM 550 O O . HIS A 1 74 ? -7.553 -1.932 8.814 1.00 88.75 74 HIS A O 1
ATOM 556 N N . GLU A 1 75 ? -8.228 -0.511 10.411 1.00 89.31 75 GLU A N 1
ATOM 557 C CA . GLU A 1 75 ? -8.926 0.414 9.509 1.00 89.31 75 GLU A CA 1
ATOM 558 C C . GLU A 1 75 ? -8.003 0.959 8.415 1.00 89.31 75 GLU A C 1
ATOM 560 O O . GLU A 1 75 ? -8.374 0.995 7.240 1.00 89.31 75 GLU A O 1
ATOM 565 N N . ARG A 1 76 ? -6.761 1.301 8.773 1.00 91.44 76 ARG A N 1
ATOM 566 C CA . ARG A 1 76 ? -5.764 1.798 7.818 1.00 91.44 76 ARG A CA 1
ATOM 567 C C . ARG A 1 76 ? -5.301 0.713 6.853 1.00 91.44 76 ARG A C 1
ATOM 569 O O . ARG A 1 76 ? -5.097 1.001 5.676 1.00 91.44 76 ARG A O 1
ATOM 576 N N . MET A 1 77 ? -5.167 -0.532 7.318 1.00 91.06 77 MET A N 1
ATOM 577 C CA . MET A 1 77 ? -4.864 -1.681 6.455 1.00 91.06 77 MET A CA 1
ATOM 578 C C . MET A 1 77 ? -5.997 -1.960 5.459 1.00 91.06 77 MET A C 1
ATOM 580 O O . MET A 1 77 ? -5.721 -2.187 4.282 1.00 91.06 77 MET A O 1
ATOM 584 N N . VAL A 1 78 ? -7.258 -1.891 5.901 1.00 89.00 78 VAL A N 1
ATOM 585 C CA . VAL A 1 78 ? -8.442 -2.034 5.033 1.00 89.00 78 VAL A CA 1
ATOM 586 C C . VAL A 1 78 ? -8.482 -0.926 3.983 1.00 89.00 78 VAL A C 1
ATOM 588 O O . VAL A 1 78 ? -8.628 -1.209 2.791 1.00 89.00 78 VAL A O 1
ATOM 591 N N . TRP A 1 79 ? -8.295 0.330 4.400 1.00 92.19 79 TRP A N 1
ATOM 592 C CA . TRP A 1 79 ? -8.226 1.461 3.475 1.00 92.19 79 TRP A CA 1
ATOM 593 C C . TRP A 1 79 ? -7.103 1.282 2.452 1.00 92.19 79 TRP A C 1
ATOM 595 O O . TRP A 1 79 ? -7.327 1.430 1.250 1.00 92.19 79 TRP A O 1
ATOM 605 N N . PHE A 1 80 ? -5.909 0.908 2.915 1.00 92.00 80 PHE A N 1
ATOM 606 C CA . PHE A 1 80 ? -4.744 0.731 2.058 1.00 92.00 80 PHE A CA 1
ATOM 607 C C . PHE A 1 80 ? -4.941 -0.388 1.037 1.00 92.00 80 PHE A C 1
ATOM 609 O O . PHE A 1 80 ? -4.606 -0.199 -0.131 1.00 92.00 80 PHE A O 1
ATOM 616 N N . ALA A 1 81 ? -5.527 -1.517 1.440 1.00 90.75 81 ALA A N 1
ATOM 617 C CA . ALA A 1 81 ? -5.832 -2.619 0.534 1.00 90.75 81 ALA A CA 1
ATOM 618 C C . ALA A 1 81 ? -6.745 -2.165 -0.616 1.00 90.75 81 ALA A C 1
ATOM 620 O O . ALA A 1 81 ? -6.425 -2.368 -1.790 1.00 90.75 81 ALA A O 1
ATOM 621 N N . LYS A 1 82 ? -7.835 -1.462 -0.281 1.00 88.88 82 LYS A N 1
ATOM 622 C CA . LYS A 1 82 ? -8.766 -0.902 -1.266 1.00 88.88 82 LYS A CA 1
ATOM 623 C C . LYS A 1 82 ? -8.085 0.123 -2.172 1.00 88.88 82 LYS A C 1
ATOM 625 O O . LYS A 1 82 ? -8.263 0.080 -3.392 1.00 88.88 82 LYS A O 1
ATOM 630 N N . PHE A 1 83 ? -7.298 1.030 -1.594 1.00 87.88 83 PHE A N 1
ATOM 631 C CA . PHE A 1 83 ? -6.561 2.057 -2.327 1.00 87.88 83 PHE A CA 1
ATOM 632 C C . PHE A 1 83 ? -5.572 1.443 -3.329 1.00 87.88 83 PHE A C 1
ATOM 634 O O . PHE A 1 83 ? -5.597 1.786 -4.513 1.00 87.88 83 PHE A O 1
ATOM 641 N N . LEU A 1 84 ? -4.744 0.497 -2.876 1.00 88.25 84 LEU A N 1
ATOM 642 C CA . LEU A 1 84 ? -3.704 -0.141 -3.680 1.00 88.25 84 LEU A CA 1
ATOM 643 C C . LEU A 1 84 ? -4.297 -0.850 -4.903 1.00 88.25 84 LEU A C 1
ATOM 645 O O . LEU A 1 84 ? -3.818 -0.653 -6.022 1.00 88.25 84 LEU A O 1
ATOM 649 N N . VAL A 1 85 ? -5.362 -1.630 -4.708 1.00 86.25 85 VAL A N 1
ATOM 650 C CA . VAL A 1 85 ? -6.029 -2.355 -5.797 1.00 86.25 85 VAL A CA 1
ATOM 651 C C . VAL A 1 85 ? -6.715 -1.387 -6.765 1.00 86.25 85 VAL A C 1
ATOM 653 O O . VAL A 1 85 ? -6.507 -1.470 -7.977 1.00 86.25 85 VAL A O 1
ATOM 656 N N . THR A 1 86 ? -7.491 -0.436 -6.239 1.00 80.38 86 THR A N 1
ATOM 657 C CA . THR A 1 86 ? -8.338 0.453 -7.052 1.00 80.38 86 THR A CA 1
ATOM 658 C C . THR A 1 86 ? -7.525 1.450 -7.878 1.00 80.38 86 THR A C 1
ATOM 660 O O . THR A 1 86 ? -7.909 1.754 -9.009 1.00 80.38 86 THR A O 1
ATOM 663 N N . HIS A 1 87 ? -6.410 1.959 -7.342 1.00 74.44 87 HIS A N 1
ATOM 664 C CA . HIS A 1 87 ? -5.686 3.083 -7.945 1.00 74.44 87 HIS A CA 1
ATOM 665 C C . HIS A 1 87 ? -4.317 2.728 -8.522 1.00 74.44 87 HIS A C 1
ATOM 667 O O . HIS A 1 87 ? -3.887 3.384 -9.467 1.00 74.44 87 HIS A O 1
ATOM 673 N N . HIS A 1 88 ? -3.635 1.707 -8.002 1.00 71.12 88 HIS A N 1
ATOM 674 C CA . HIS A 1 88 ? -2.256 1.413 -8.395 1.00 71.12 88 HIS A CA 1
ATOM 675 C C . HIS A 1 88 ? -2.129 0.117 -9.191 1.00 71.12 88 HIS A C 1
ATOM 677 O O . HIS A 1 88 ? -1.592 0.135 -10.297 1.00 71.12 88 HIS A O 1
ATOM 683 N N . VAL A 1 89 ? -2.660 -0.996 -8.683 1.00 68.56 89 VAL A N 1
ATOM 684 C CA . VAL A 1 89 ? -2.545 -2.295 -9.367 1.00 68.56 89 VAL A CA 1
ATOM 685 C C . VAL A 1 89 ? -3.335 -2.297 -10.676 1.00 68.56 89 VAL A C 1
ATOM 687 O O . VAL A 1 89 ? -2.817 -2.746 -11.699 1.00 68.56 89 VAL A O 1
ATOM 690 N N . SER A 1 90 ? -4.546 -1.741 -10.681 1.00 62.19 90 SER A N 1
ATOM 691 C CA . SER A 1 90 ? -5.409 -1.703 -11.868 1.00 62.19 90 SER A CA 1
ATOM 692 C C . SER A 1 90 ? -4.932 -0.727 -12.955 1.00 62.19 90 SER A C 1
ATOM 694 O O . SER A 1 90 ? -5.194 -0.961 -14.135 1.00 62.19 90 SER A O 1
ATOM 696 N N . ARG A 1 91 ? -4.217 0.349 -12.587 1.00 66.81 91 ARG A N 1
ATOM 697 C CA . ARG A 1 91 ? -3.888 1.465 -13.499 1.00 66.81 91 ARG A CA 1
ATOM 698 C C . ARG A 1 91 ? -2.410 1.576 -13.871 1.00 66.81 91 ARG A C 1
ATOM 700 O O . ARG A 1 91 ? -2.104 2.034 -14.966 1.00 66.81 91 ARG A O 1
ATOM 707 N N . VAL A 1 92 ? -1.487 1.148 -13.005 1.00 68.88 92 VAL A N 1
ATOM 708 C CA . VAL A 1 92 ? -0.042 1.401 -13.163 1.00 68.88 92 VAL A CA 1
ATOM 709 C C . VAL A 1 92 ? 0.734 0.085 -13.259 1.00 68.88 92 VAL A C 1
ATOM 711 O O . VAL A 1 92 ? 1.407 -0.349 -12.323 1.00 68.88 92 VAL A O 1
ATOM 714 N N . ARG A 1 93 ? 0.645 -0.565 -14.428 1.00 72.12 93 ARG A N 1
ATOM 715 C CA . ARG A 1 93 ? 1.287 -1.871 -14.694 1.00 72.12 93 ARG A CA 1
ATOM 716 C C . ARG A 1 93 ? 2.811 -1.844 -14.573 1.00 72.12 93 ARG A C 1
ATOM 718 O O . ARG A 1 93 ? 3.403 -2.811 -14.104 1.00 72.12 93 ARG A O 1
ATOM 725 N N . SER A 1 94 ? 3.445 -0.728 -14.931 1.00 73.50 94 SER A N 1
ATOM 726 C CA . SER A 1 94 ? 4.901 -0.541 -14.8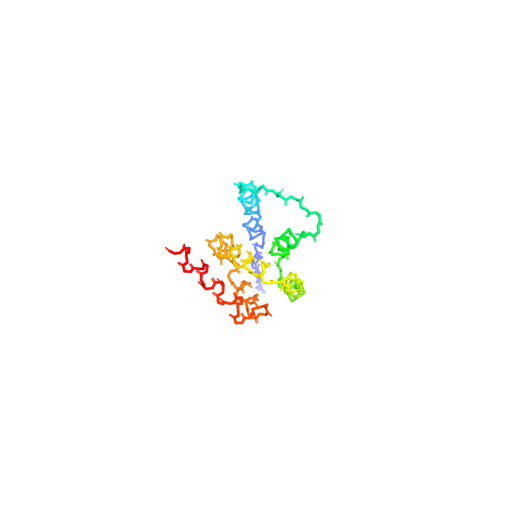36 1.00 73.50 94 SER A CA 1
ATOM 727 C C . SER A 1 94 ? 5.444 -0.680 -13.409 1.00 73.50 94 SER A C 1
ATOM 729 O O . SER A 1 94 ? 6.603 -1.041 -13.230 1.00 73.50 94 SER A O 1
ATOM 731 N N . ASN A 1 95 ? 4.604 -0.468 -12.389 1.00 74.50 95 ASN A N 1
ATOM 732 C CA . ASN A 1 95 ? 5.011 -0.498 -10.985 1.00 74.50 95 ASN A CA 1
ATOM 733 C C . ASN A 1 95 ? 4.654 -1.805 -10.262 1.00 74.50 95 ASN A C 1
ATOM 735 O O . ASN A 1 95 ? 4.903 -1.929 -9.062 1.00 74.50 95 ASN A O 1
ATOM 739 N N . HIS A 1 96 ? 4.131 -2.817 -10.966 1.00 77.81 96 HIS A N 1
ATOM 740 C CA . HIS A 1 96 ? 3.771 -4.110 -10.363 1.00 77.81 96 HIS A CA 1
ATOM 741 C C . HIS A 1 96 ? 4.951 -4.784 -9.648 1.00 77.81 96 HIS A C 1
ATOM 743 O O . HIS A 1 96 ? 4.767 -5.370 -8.582 1.00 77.81 96 HIS A O 1
ATOM 749 N N . GLY A 1 97 ? 6.177 -4.626 -10.160 1.00 81.56 97 GLY A N 1
ATOM 750 C CA . GLY A 1 97 ? 7.389 -5.115 -9.492 1.00 81.56 97 GLY A CA 1
ATOM 751 C C . GLY A 1 97 ? 7.684 -4.421 -8.154 1.00 81.56 97 GLY A C 1
ATOM 752 O O . GLY A 1 97 ? 8.180 -5.054 -7.221 1.00 81.56 97 GLY A O 1
ATOM 753 N N . PHE A 1 98 ? 7.350 -3.135 -8.014 1.00 82.56 98 PHE A N 1
ATOM 754 C CA . PHE A 1 98 ? 7.428 -2.433 -6.729 1.00 82.56 98 PHE A CA 1
ATOM 755 C C . PHE A 1 98 ? 6.315 -2.874 -5.783 1.00 82.56 98 PHE A C 1
ATOM 757 O O . PHE A 1 98 ? 6.589 -3.103 -4.609 1.00 82.56 98 PHE A O 1
ATOM 764 N N . TYR A 1 99 ? 5.088 -3.057 -6.277 1.00 82.88 99 TYR A N 1
ATOM 765 C CA . TYR A 1 99 ? 3.963 -3.496 -5.446 1.00 82.88 99 TYR A CA 1
ATOM 766 C C . TYR A 1 99 ? 4.150 -4.924 -4.932 1.00 82.88 99 TYR A C 1
ATOM 768 O O . TYR A 1 99 ? 3.905 -5.182 -3.760 1.00 82.88 99 TYR A O 1
ATOM 776 N N . SER A 1 100 ? 4.683 -5.833 -5.750 1.00 84.81 100 SER A N 1
ATOM 777 C CA . SER A 1 100 ? 5.023 -7.188 -5.304 1.00 84.81 100 SER A CA 1
ATOM 778 C C . SER A 1 100 ? 6.074 -7.171 -4.184 1.00 84.81 100 SER A C 1
ATOM 780 O O . SER A 1 100 ? 5.880 -7.781 -3.132 1.00 84.81 100 SER A O 1
ATOM 782 N N . ARG A 1 101 ? 7.144 -6.377 -4.338 1.00 88.25 101 ARG A N 1
ATOM 783 C CA . ARG A 1 101 ? 8.159 -6.196 -3.283 1.00 88.25 101 ARG A CA 1
ATOM 784 C C . ARG A 1 101 ? 7.594 -5.518 -2.029 1.00 88.25 101 ARG A C 1
ATOM 786 O O . ARG A 1 101 ? 7.979 -5.877 -0.919 1.00 88.25 101 ARG A O 1
ATOM 793 N N . LEU A 1 102 ? 6.670 -4.570 -2.188 1.00 87.94 102 LEU A N 1
ATOM 794 C CA . LEU A 1 102 ? 5.966 -3.925 -1.076 1.00 87.94 102 LEU A CA 1
ATOM 795 C C . LEU A 1 102 ? 5.167 -4.957 -0.277 1.00 87.94 102 LEU A C 1
ATOM 797 O O . LEU A 1 102 ? 5.268 -4.984 0.946 1.00 87.94 102 LEU A O 1
ATOM 801 N N . MET A 1 103 ? 4.443 -5.842 -0.963 1.00 87.44 103 MET A N 1
ATOM 802 C CA . MET A 1 103 ? 3.671 -6.917 -0.341 1.00 87.44 103 MET A CA 1
ATOM 803 C C . MET A 1 103 ? 4.548 -7.926 0.395 1.00 87.44 103 MET A C 1
ATOM 805 O O . MET A 1 103 ? 4.188 -8.360 1.482 1.00 87.44 103 MET A O 1
ATOM 809 N N . GLN A 1 104 ? 5.730 -8.245 -0.128 1.00 88.25 104 GLN A N 1
ATOM 810 C CA . GLN A 1 104 ? 6.682 -9.112 0.575 1.00 88.25 104 GLN A CA 1
ATOM 811 C C . GLN A 1 104 ? 7.229 -8.477 1.864 1.00 88.25 104 GLN A C 1
ATOM 813 O O . GLN A 1 104 ? 7.537 -9.188 2.816 1.00 88.25 104 GLN A O 1
ATOM 818 N N . TYR A 1 105 ? 7.370 -7.149 1.905 1.00 88.75 105 TYR A N 1
ATOM 819 C CA . TYR A 1 105 ? 8.002 -6.446 3.027 1.00 88.75 105 TYR A CA 1
ATOM 820 C C . TYR A 1 105 ? 7.006 -5.969 4.098 1.00 88.75 105 TYR A C 1
ATOM 822 O O . TYR A 1 105 ? 7.254 -6.052 5.308 1.00 88.75 105 TYR A O 1
ATOM 830 N N . VAL A 1 106 ? 5.896 -5.389 3.645 1.00 87.25 106 VAL A N 1
ATOM 831 C CA . VAL A 1 106 ? 4.857 -4.778 4.484 1.00 87.25 106 VAL A CA 1
ATOM 832 C C . VAL A 1 106 ? 3.739 -5.767 4.784 1.00 87.25 106 VAL A C 1
ATOM 834 O O . VAL A 1 106 ? 3.105 -5.649 5.831 1.00 87.25 106 VAL A O 1
ATOM 837 N N . GLY A 1 107 ? 3.516 -6.733 3.890 1.00 81.88 107 GLY A N 1
ATOM 838 C CA . GLY A 1 107 ? 2.443 -7.705 4.000 1.00 81.88 107 GLY A CA 1
ATOM 839 C C . GLY A 1 107 ? 2.471 -8.473 5.316 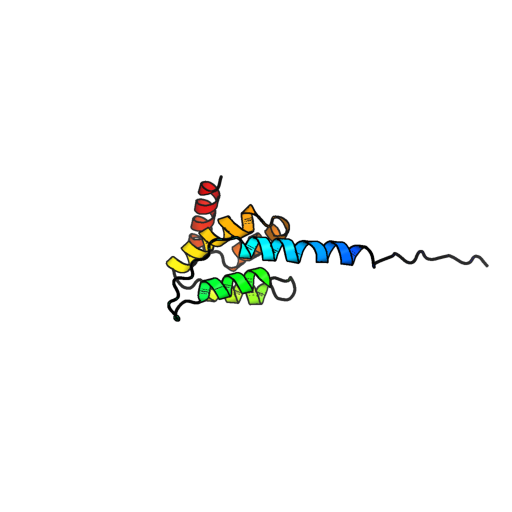1.00 81.88 107 GLY A C 1
ATOM 840 O O . GLY A 1 107 ? 3.516 -8.860 5.838 1.00 81.88 107 GLY A O 1
ATOM 841 N N . SER A 1 108 ? 1.273 -8.694 5.830 1.00 86.94 108 SER A N 1
ATOM 842 C CA . SER A 1 108 ? 0.948 -9.678 6.854 1.00 86.94 108 SER A CA 1
ATOM 843 C C . SER A 1 108 ? -0.114 -10.601 6.266 1.00 86.94 108 SER A C 1
ATOM 845 O O . SER A 1 108 ? -0.786 -10.206 5.313 1.00 86.94 108 SER A O 1
ATOM 847 N N . ASP A 1 109 ? -0.321 -11.794 6.824 1.00 89.12 109 ASP A N 1
ATOM 848 C CA . ASP A 1 109 ? -1.370 -12.706 6.333 1.00 89.12 109 ASP A CA 1
ATOM 849 C C . ASP A 1 109 ? -2.735 -12.011 6.252 1.00 89.12 109 ASP A C 1
ATOM 851 O O . ASP A 1 109 ? -3.471 -12.157 5.276 1.00 89.12 109 ASP A O 1
ATOM 855 N N . PHE A 1 110 ? -3.017 -11.156 7.237 1.00 89.06 110 PHE A N 1
ATOM 856 C CA . PHE A 1 110 ? -4.212 -10.330 7.272 1.00 89.06 110 PHE A CA 1
ATOM 857 C C . PHE A 1 110 ? -4.274 -9.314 6.115 1.00 89.06 110 PHE A C 1
ATOM 859 O O . PHE A 1 110 ? -5.245 -9.301 5.358 1.00 89.06 110 PHE A O 1
ATOM 866 N N . LEU A 1 111 ? -3.240 -8.482 5.936 1.00 90.25 111 LEU A N 1
ATOM 867 C CA . LEU A 1 111 ? -3.218 -7.469 4.873 1.00 90.25 111 LEU A CA 1
ATOM 868 C C . LEU A 1 111 ? -3.207 -8.107 3.472 1.00 90.25 111 LEU A C 1
ATOM 870 O O . LEU A 1 111 ? -3.863 -7.613 2.555 1.00 90.25 111 LEU A O 1
ATOM 874 N N . ASN A 1 112 ? -2.507 -9.228 3.318 1.00 91.25 112 ASN A N 1
ATOM 875 C CA . ASN A 1 112 ? -2.470 -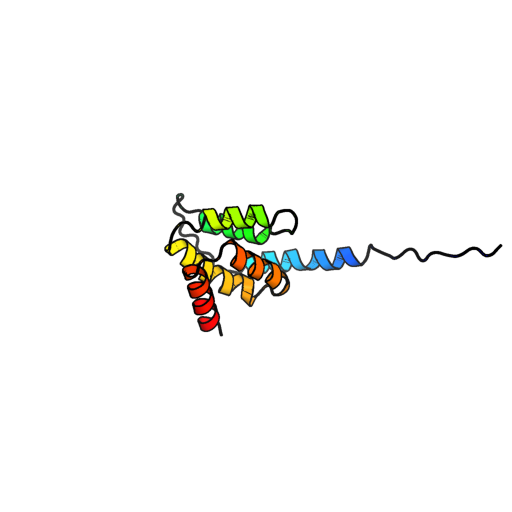10.005 2.084 1.00 91.25 112 ASN A CA 1
ATOM 876 C C . ASN A 1 112 ? -3.862 -10.559 1.750 1.00 91.25 112 ASN A C 1
ATOM 878 O O . ASN A 1 112 ? -4.299 -10.455 0.604 1.00 91.25 112 ASN A O 1
ATOM 882 N N . GLY A 1 113 ? -4.584 -11.079 2.750 1.00 89.56 113 GLY A N 1
ATOM 883 C CA . GLY A 1 113 ? -5.967 -11.533 2.601 1.00 89.56 113 GLY A CA 1
ATOM 884 C C . GLY A 1 113 ? -6.919 -10.412 2.177 1.00 89.56 113 GLY A C 1
ATOM 885 O O . GLY A 1 113 ? -7.715 -10.603 1.257 1.00 89.56 113 GLY A O 1
ATOM 886 N N . LEU A 1 114 ? -6.794 -9.221 2.775 1.00 90.38 114 LEU A N 1
ATOM 887 C CA . LEU A 1 114 ? -7.572 -8.042 2.373 1.00 90.38 114 LEU A CA 1
ATOM 888 C C . LEU A 1 114 ? -7.314 -7.657 0.912 1.00 90.38 114 LEU A C 1
ATOM 890 O O . LEU A 1 114 ? -8.257 -7.452 0.154 1.00 90.38 114 LEU A O 1
ATOM 894 N N . ILE A 1 115 ? -6.049 -7.587 0.498 1.00 89.31 115 ILE A N 1
ATOM 895 C CA . ILE A 1 115 ? -5.678 -7.205 -0.872 1.00 89.31 115 ILE A CA 1
ATOM 896 C C . ILE A 1 115 ? -6.160 -8.237 -1.886 1.00 89.31 115 ILE A C 1
ATOM 898 O O . ILE A 1 115 ? -6.643 -7.863 -2.955 1.00 89.31 115 ILE A O 1
ATOM 902 N N . LEU A 1 116 ? -6.090 -9.524 -1.550 1.00 89.69 116 LEU A N 1
ATOM 903 C CA . LEU A 1 116 ? -6.628 -10.584 -2.392 1.00 89.69 116 LEU A CA 1
ATOM 904 C C . LEU A 1 116 ? -8.150 -10.447 -2.548 1.00 89.69 116 LEU A C 1
ATOM 906 O O . LEU A 1 116 ? -8.655 -10.478 -3.668 1.00 89.69 116 LEU A O 1
ATOM 910 N N . SER A 1 117 ? -8.870 -10.229 -1.445 1.00 89.81 117 SER A N 1
ATOM 911 C CA . SER A 1 117 ? -10.322 -10.014 -1.460 1.00 89.81 117 SER A CA 1
ATOM 912 C C . SER A 1 117 ? -10.720 -8.791 -2.291 1.00 89.81 117 SER A C 1
ATOM 914 O O . SER A 1 117 ? -11.655 -8.856 -3.085 1.00 89.81 117 SER A O 1
ATOM 916 N N . GLU A 1 118 ? -10.012 -7.673 -2.128 1.00 86.56 118 GLU A N 1
ATOM 917 C CA . GLU A 1 118 ? -10.257 -6.444 -2.888 1.00 86.56 118 GLU A CA 1
ATOM 918 C C . GLU A 1 118 ? -9.947 -6.629 -4.379 1.00 86.56 118 GLU A C 1
ATOM 920 O O . GLU A 1 118 ? -10.672 -6.107 -5.224 1.00 86.56 118 GLU A O 1
ATOM 925 N N . THR A 1 119 ? -8.916 -7.415 -4.706 1.00 86.12 119 THR A N 1
ATOM 926 C CA . THR A 1 119 ? -8.562 -7.768 -6.089 1.00 86.12 119 THR A CA 1
ATOM 927 C C . THR A 1 119 ? -9.669 -8.582 -6.751 1.00 86.12 119 THR A C 1
ATOM 929 O O . THR A 1 119 ? -10.096 -8.226 -7.844 1.00 86.12 119 THR A O 1
ATOM 932 N N . TYR A 1 120 ? -10.186 -9.620 -6.084 1.00 87.19 120 TYR A N 1
ATOM 933 C CA . TYR A 1 120 ? -11.301 -10.415 -6.610 1.00 87.19 120 TYR A CA 1
ATOM 934 C C . TYR A 1 120 ? -12.581 -9.600 -6.787 1.00 87.19 120 TYR A C 1
ATOM 936 O O . TYR A 1 120 ? -13.305 -9.830 -7.744 1.00 87.19 120 TYR A O 1
ATOM 944 N N . ARG A 1 121 ? -12.859 -8.633 -5.904 1.00 85.19 121 ARG A N 1
ATOM 945 C CA . ARG A 1 121 ? -14.023 -7.742 -6.049 1.00 85.19 121 ARG A CA 1
ATOM 946 C C . ARG A 1 121 ? -13.910 -6.802 -7.258 1.00 85.19 121 ARG A C 1
ATOM 948 O O . ARG A 1 121 ? -14.920 -6.269 -7.703 1.00 85.19 121 ARG A O 1
ATOM 955 N N . ALA A 1 122 ? -12.693 -6.521 -7.719 1.00 79.38 122 ALA A N 1
ATOM 956 C CA . ALA A 1 122 ? -12.430 -5.596 -8.820 1.00 79.38 122 ALA A CA 1
ATOM 957 C C . ALA A 1 122 ? -12.414 -6.264 -10.211 1.00 79.38 122 ALA A C 1
ATOM 959 O O . ALA A 1 122 ? -12.311 -5.544 -11.206 1.00 79.38 122 ALA A O 1
ATOM 960 N N . ILE A 1 123 ? -12.479 -7.601 -10.269 1.00 78.25 123 ILE A N 1
ATOM 961 C CA . ILE A 1 123 ? -12.577 -8.426 -11.487 1.00 78.25 123 ILE A CA 1
ATOM 962 C C . ILE A 1 123 ? -14.051 -8.729 -11.756 1.00 78.25 123 ILE A C 1
ATOM 964 O O . ILE A 1 123 ? -14.449 -8.623 -12.936 1.00 78.25 123 ILE A O 1
#

Organism: NCBI:txid143950

Secondary structure (DSSP, 8-state):
----------TTHHHHTTTTTHHHHHHHHHTS-------TT-THHHHHHHHHHT--TTTHHHHHHHHHHH--SHHHHHHHHHHIIIIIITT-GGGHHHHHHHHHHH--HHHHHHHHHHHHHT-

Foldseek 3Di:
DDDDDDDDDPPPVVVVVVPVCPVVLVVVVVPDPDDPPDDPPQCLVVLLVVLVVPDDPVCLVVSLVSNLVSPPDPVSLLVVLLCCQVPPVVPPVVCVVSVVVSCVRNNDPSSVVSNVVNNVVVD

InterPro domains:
  IPR032191 CCR4-NOT transcription complex subunit 1, CAF1-binding domain [PF16415] (38-123)

pLDDT: mean 73.5, std 18.75, range [35.62, 94.0]

Sequence (123 aa):
MVATVVPSSDASAGLSACAENVEGTITSLMALPFTPTKTPEDDYAEKIIITMTCLHELNVRGKFQHIKNLLNSHERMVWFAKFLVTHHVSRVRSNHGFYSRLMQYVGSDFLNGLILSETYRAI

Radius of gyration: 19.46 Å; chains: 1; bounding box: 61×30×54 Å